Protein AF-A0A1A0QT52-F1 (afdb_monomer_lite)

pLDDT: mean 78.99, std 14.67, range [41.66, 94.94]

Organism: Mycolicibacterium peregrinum (NCBI:txid43304)

Foldseek 3Di:
DDQPLALVSLLVLLVVLQVVLVVLVVVLPDDDDDDDDPVRVVVVVVNVVSVVVSVVSSVVSNVSSVVSNVSSVVVVVVVVVVVVVVVVVD

Radius of gyration: 21.69 Å; chains: 1; bounding box: 46×19×66 Å

Secondary structure (DSSP, 8-state):
------HHHHHHHHHHHHHHHHHHHHGGG-------SSHHHHHHHHHHHHHHHHHHHHHHHHHHHHHHHHHHHHHHHHHHHHHHHHHHH-

Structure (mmCIF, N/CA/C/O backbone):
data_AF-A0A1A0QT52-F1
#
_entry.id   AF-A0A1A0QT52-F1
#
loop_
_atom_site.group_PDB
_atom_site.id
_atom_site.type_symbol
_atom_site.label_atom_id
_atom_site.label_alt_id
_atom_site.label_comp_id
_atom_site.label_asym_id
_atom_site.label_entity_id
_atom_site.label_seq_id
_atom_site.pdbx_PDB_ins_code
_atom_site.Cartn_x
_atom_site.Cartn_y
_atom_site.Cartn_z
_atom_site.occupancy
_atom_site.B_iso_or_equiv
_atom_site.auth_seq_id
_atom_site.auth_comp_id
_atom_site.auth_asym_id
_atom_site.auth_atom_id
_atom_site.pdbx_PDB_model_num
ATOM 1 N N . MET A 1 1 ? -20.343 5.036 -4.253 1.00 41.66 1 MET A N 1
ATOM 2 C CA . MET A 1 1 ? -20.020 3.830 -3.465 1.00 41.66 1 MET A CA 1
ATOM 3 C C . MET A 1 1 ? -19.456 4.334 -2.144 1.00 41.66 1 MET A C 1
ATOM 5 O O . MET A 1 1 ? -18.364 4.879 -2.140 1.00 41.66 1 MET A O 1
ATOM 9 N N . SER A 1 2 ? -20.266 4.357 -1.082 1.00 42.03 2 SER A N 1
ATOM 10 C CA . SER A 1 2 ? -19.828 4.826 0.239 1.00 42.03 2 SER A CA 1
ATOM 11 C C . SER A 1 2 ? -19.004 3.703 0.855 1.00 42.03 2 SER A C 1
ATOM 13 O O . SER A 1 2 ? -19.539 2.630 1.122 1.00 42.03 2 SER A O 1
ATOM 15 N N . MET A 1 3 ? -17.699 3.922 1.001 1.00 51.34 3 MET A N 1
ATOM 16 C CA . MET A 1 3 ? -16.868 3.086 1.855 1.00 51.34 3 MET A CA 1
ATOM 17 C C . MET A 1 3 ? -17.366 3.358 3.273 1.00 51.34 3 MET A C 1
ATOM 19 O O . MET A 1 3 ? -17.105 4.420 3.836 1.00 51.34 3 MET A O 1
ATOM 23 N N . GLN A 1 4 ? -18.230 2.481 3.784 1.00 57.03 4 GLN A N 1
ATOM 24 C CA . GLN A 1 4 ? -18.657 2.564 5.172 1.00 57.03 4 GLN A CA 1
ATOM 25 C C . GLN A 1 4 ? -17.380 2.468 6.008 1.00 57.03 4 GLN A C 1
ATOM 27 O O . GLN A 1 4 ? -16.606 1.528 5.833 1.00 57.03 4 GLN A O 1
ATOM 32 N N . VAL A 1 5 ? -17.121 3.481 6.837 1.00 68.81 5 VAL A N 1
ATOM 33 C CA . VAL A 1 5 ? -15.972 3.510 7.748 1.00 68.81 5 VAL A CA 1
ATOM 34 C C . VAL A 1 5 ? -16.260 2.498 8.854 1.00 68.81 5 VAL A C 1
ATOM 36 O O . VAL A 1 5 ? -16.707 2.855 9.937 1.00 68.81 5 VAL A O 1
ATOM 39 N N . THR A 1 6 ? -16.111 1.217 8.530 1.00 81.31 6 THR A N 1
ATOM 40 C CA . THR A 1 6 ? -16.188 0.104 9.470 1.00 81.31 6 THR A CA 1
ATOM 41 C C . THR A 1 6 ? -14.813 -0.552 9.557 1.00 81.31 6 THR A C 1
ATOM 43 O O . THR A 1 6 ? -14.095 -0.598 8.550 1.00 81.31 6 THR A O 1
ATOM 46 N N . PRO A 1 7 ? -14.432 -1.091 10.726 1.00 81.25 7 PRO A N 1
ATOM 47 C CA . PRO A 1 7 ? -13.176 -1.823 10.882 1.00 81.25 7 PRO A CA 1
ATOM 48 C C . PRO A 1 7 ? -13.015 -2.941 9.843 1.00 81.25 7 PRO A C 1
ATOM 50 O O . PRO A 1 7 ? -11.955 -3.089 9.237 1.00 81.25 7 PRO A O 1
ATOM 53 N N . ASP A 1 8 ? -14.095 -3.670 9.554 1.00 84.44 8 ASP A N 1
ATOM 54 C CA . ASP A 1 8 ? -14.088 -4.747 8.561 1.00 84.44 8 ASP A CA 1
ATOM 55 C C . ASP A 1 8 ? -13.927 -4.233 7.127 1.00 84.44 8 ASP A C 1
ATOM 57 O O . ASP A 1 8 ? -13.197 -4.833 6.339 1.00 84.44 8 ASP A O 1
ATOM 61 N N . GLY A 1 9 ? -14.538 -3.093 6.786 1.00 82.75 9 GLY A N 1
ATOM 62 C CA . GLY A 1 9 ? -14.346 -2.446 5.487 1.00 82.75 9 GLY A CA 1
ATOM 63 C C . GLY A 1 9 ? -12.896 -2.008 5.263 1.00 82.75 9 GLY A C 1
ATOM 64 O O . GLY A 1 9 ? -12.355 -2.191 4.172 1.00 82.75 9 GLY A O 1
ATOM 65 N N . LEU A 1 10 ? -12.241 -1.497 6.310 1.00 83.75 10 LEU A N 1
ATOM 66 C CA . LEU A 1 10 ? -10.824 -1.122 6.279 1.00 83.75 10 LEU A CA 1
ATOM 67 C C . LEU A 1 10 ? -9.910 -2.347 6.135 1.00 83.75 10 LEU A C 1
ATOM 69 O O . LEU A 1 10 ? -8.977 -2.326 5.334 1.00 83.75 10 LEU A O 1
ATOM 73 N N . ARG A 1 11 ? -10.205 -3.448 6.839 1.00 86.25 11 ARG A N 1
ATOM 74 C CA . ARG A 1 11 ? -9.465 -4.715 6.695 1.00 86.25 11 ARG A CA 1
ATOM 75 C C . ARG A 1 11 ? -9.611 -5.329 5.304 1.00 86.25 11 ARG A C 1
ATOM 77 O O . ARG A 1 11 ? -8.625 -5.811 4.752 1.00 86.25 11 ARG A O 1
ATOM 84 N N . LEU A 1 12 ? -10.818 -5.303 4.734 1.00 86.06 12 LEU A N 1
ATOM 85 C CA . LEU A 1 12 ? -11.074 -5.788 3.374 1.00 86.06 12 LEU A CA 1
ATOM 86 C C . LEU A 1 12 ? -10.301 -4.974 2.332 1.00 86.06 12 LEU A C 1
ATOM 88 O O . LEU A 1 12 ? -9.691 -5.556 1.436 1.00 86.06 12 LEU A O 1
ATOM 92 N N . ALA A 1 13 ? -10.283 -3.647 2.472 1.00 82.88 13 ALA A N 1
ATOM 93 C CA . ALA A 1 13 ? -9.486 -2.778 1.612 1.00 82.88 13 ALA A CA 1
ATOM 94 C C . ALA A 1 13 ? -7.981 -3.078 1.745 1.00 82.88 13 ALA A C 1
ATOM 96 O O . ALA A 1 13 ? -7.316 -3.278 0.732 1.00 82.88 13 ALA A O 1
ATOM 97 N N . ALA A 1 14 ? -7.469 -3.246 2.970 1.00 83.50 14 ALA A N 1
ATOM 98 C CA . ALA A 1 14 ? -6.067 -3.604 3.202 1.00 83.50 14 ALA A CA 1
ATOM 99 C C . ALA A 1 14 ? -5.683 -4.941 2.542 1.00 83.50 14 ALA A C 1
ATOM 101 O O . ALA A 1 14 ? -4.639 -5.047 1.903 1.00 83.50 14 ALA A O 1
ATOM 102 N N . GLY A 1 15 ? -6.541 -5.962 2.651 1.00 84.44 15 GLY A N 1
ATOM 103 C CA . GLY A 1 15 ? -6.324 -7.248 1.982 1.00 84.44 15 GLY A CA 1
ATOM 104 C C . GLY A 1 15 ? -6.347 -7.143 0.452 1.00 84.44 15 GLY A C 1
ATOM 105 O O . GLY A 1 15 ? -5.582 -7.827 -0.229 1.00 84.44 15 GLY A O 1
ATOM 106 N N . SER A 1 16 ? -7.185 -6.261 -0.102 1.00 86.44 16 SER A N 1
ATOM 107 C CA . SER A 1 16 ? -7.204 -5.963 -1.540 1.00 86.44 16 SER A CA 1
ATOM 108 C C . SER A 1 16 ? -5.899 -5.305 -2.002 1.00 86.44 16 SER A C 1
ATOM 110 O O . SER A 1 16 ? -5.367 -5.669 -3.056 1.00 86.44 16 SER A O 1
ATOM 112 N N . ASP A 1 17 ? -5.359 -4.374 -1.215 1.00 82.81 17 ASP A N 1
ATOM 113 C CA . ASP A 1 17 ? -4.094 -3.700 -1.519 1.00 82.81 17 ASP A CA 1
ATOM 114 C C . ASP A 1 17 ? -2.915 -4.678 -1.476 1.00 82.81 17 ASP A C 1
ATOM 116 O O . ASP A 1 17 ? -2.098 -4.700 -2.398 1.00 82.81 17 ASP A O 1
ATOM 120 N N . GLU A 1 18 ? -2.872 -5.574 -0.486 1.00 85.44 18 GLU A N 1
ATOM 121 C CA . GLU A 1 18 ? -1.865 -6.641 -0.421 1.00 85.44 18 GLU A CA 1
ATOM 122 C C . GLU A 1 18 ? -1.959 -7.613 -1.596 1.00 85.44 18 GLU A C 1
ATOM 124 O O . GLU A 1 18 ? -0.946 -7.922 -2.227 1.00 85.44 18 GLU A O 1
ATOM 129 N N . SER A 1 19 ? -3.168 -8.064 -1.947 1.00 81.81 19 SER A N 1
ATOM 130 C CA . SER A 1 19 ? -3.368 -8.927 -3.116 1.00 81.81 19 SER A CA 1
ATOM 131 C C . SER A 1 19 ? -2.901 -8.248 -4.406 1.00 81.81 19 SER A C 1
ATOM 133 O O . SER A 1 19 ? -2.373 -8.912 -5.302 1.00 81.81 19 SER A O 1
ATOM 135 N N . THR A 1 20 ? -3.086 -6.932 -4.513 1.00 80.50 20 THR A N 1
ATOM 136 C CA . 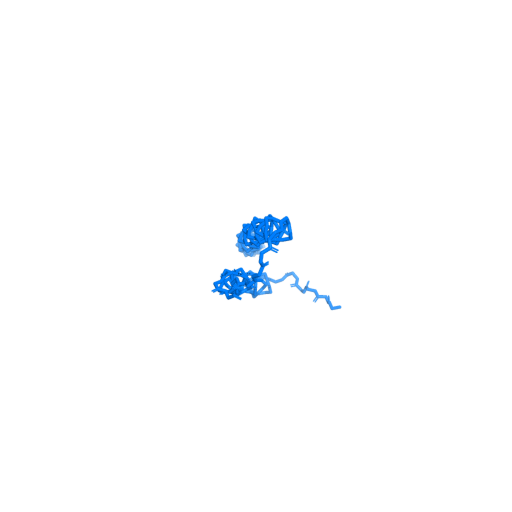THR A 1 20 ? -2.652 -6.146 -5.674 1.00 80.50 20 THR A CA 1
ATOM 137 C C . THR A 1 20 ? -1.129 -5.988 -5.699 1.00 80.50 20 THR A C 1
ATOM 139 O O . THR A 1 20 ? -0.516 -6.139 -6.757 1.00 80.50 20 THR A O 1
ATOM 142 N N . ALA A 1 21 ? -0.502 -5.766 -4.542 1.00 78.94 21 ALA A N 1
ATOM 143 C CA . ALA A 1 21 ? 0.950 -5.687 -4.387 1.00 78.94 21 ALA A CA 1
ATOM 144 C C . ALA A 1 21 ? 1.648 -7.004 -4.792 1.00 78.94 21 ALA A C 1
ATOM 146 O O . ALA A 1 21 ? 2.642 -6.994 -5.527 1.00 78.94 21 ALA A O 1
ATOM 147 N N . VAL A 1 22 ? 1.083 -8.151 -4.396 1.00 79.25 22 VAL A N 1
ATOM 148 C CA . VAL A 1 22 ? 1.572 -9.478 -4.812 1.00 79.25 22 VAL A CA 1
ATOM 149 C C . VAL A 1 22 ? 1.455 -9.651 -6.329 1.00 79.25 22 VAL A C 1
ATOM 151 O O . VAL A 1 22 ? 2.432 -10.000 -6.992 1.00 79.25 22 VAL A O 1
ATOM 154 N N . ALA A 1 23 ? 0.300 -9.316 -6.912 1.00 76.19 23 ALA A N 1
ATOM 155 C CA . ALA A 1 23 ? 0.076 -9.447 -8.352 1.00 76.19 23 ALA A CA 1
ATOM 156 C C . ALA A 1 23 ? 1.018 -8.571 -9.206 1.00 76.19 23 ALA A C 1
ATOM 158 O O . ALA A 1 23 ? 1.394 -8.955 -10.320 1.00 76.19 23 ALA A O 1
ATOM 159 N N . LEU A 1 24 ? 1.408 -7.393 -8.706 1.00 75.44 24 LEU A N 1
ATOM 160 C CA . LEU A 1 24 ? 2.387 -6.518 -9.361 1.00 75.44 24 LEU A CA 1
ATOM 161 C C . LEU A 1 24 ? 3.798 -7.115 -9.353 1.00 75.44 24 LEU A C 1
ATOM 163 O O . LEU A 1 24 ? 4.514 -6.989 -10.352 1.00 75.44 24 LEU A O 1
ATOM 167 N N . THR A 1 25 ? 4.163 -7.797 -8.268 1.00 74.62 25 THR A N 1
ATOM 168 C CA . THR A 1 25 ? 5.450 -8.490 -8.131 1.00 74.62 25 THR A CA 1
ATOM 169 C C . THR A 1 25 ? 5.534 -9.689 -9.081 1.00 74.62 25 THR A C 1
ATOM 171 O O . THR A 1 25 ? 6.497 -9.806 -9.838 1.00 74.62 25 THR A O 1
ATOM 174 N N . ASP A 1 26 ? 4.489 -10.519 -9.151 1.00 66.88 26 ASP A N 1
ATOM 175 C CA . ASP A 1 26 ? 4.463 -11.719 -10.005 1.00 66.88 26 ASP A CA 1
ATOM 176 C C . ASP A 1 26 ? 4.572 -11.396 -11.506 1.00 66.88 26 ASP A C 1
ATOM 178 O O . ASP A 1 26 ? 5.222 -12.109 -12.276 1.00 66.88 26 ASP A O 1
ATOM 182 N N . ARG A 1 27 ? 3.992 -10.273 -11.954 1.00 59.25 27 ARG A N 1
ATOM 183 C CA . ARG A 1 27 ? 4.081 -9.830 -13.359 1.00 59.25 27 ARG A CA 1
ATOM 184 C C . ARG A 1 27 ? 5.454 -9.274 -13.754 1.00 59.25 27 ARG A C 1
ATOM 186 O O . ARG A 1 27 ? 5.662 -8.977 -14.935 1.00 59.25 27 ARG A O 1
ATOM 193 N N . ALA A 1 28 ? 6.390 -9.096 -12.820 1.00 58.69 28 ALA A N 1
ATOM 194 C CA . ALA A 1 28 ? 7.752 -8.639 -13.111 1.00 58.69 28 ALA A CA 1
ATOM 195 C C . ALA A 1 28 ? 8.613 -9.674 -13.857 1.00 58.69 28 ALA A C 1
ATOM 197 O O . ALA A 1 28 ? 9.550 -9.278 -14.542 1.00 58.69 28 ALA A O 1
ATOM 198 N N . GLY A 1 29 ? 8.268 -10.966 -13.815 1.00 54.91 29 GLY A N 1
ATOM 199 C CA . GLY A 1 29 ? 9.095 -12.048 -14.373 1.00 54.91 29 GLY A CA 1
ATOM 200 C C . GLY A 1 29 ? 8.937 -12.371 -15.869 1.00 54.91 29 GLY A C 1
ATOM 201 O O . GLY A 1 29 ? 9.538 -13.334 -16.335 1.00 54.91 29 GLY A O 1
ATOM 202 N N . LEU A 1 30 ? 8.125 -11.634 -16.637 1.00 51.00 30 LEU A N 1
ATOM 203 C CA . LEU A 1 30 ? 7.603 -12.089 -17.941 1.00 51.00 30 LEU A CA 1
ATOM 204 C C . LEU A 1 30 ? 8.040 -11.231 -19.143 1.00 51.00 30 LEU A C 1
ATOM 206 O O . LEU A 1 30 ? 7.186 -10.769 -19.890 1.00 51.00 30 LEU A O 1
ATOM 210 N N . LEU A 1 31 ? 9.333 -10.959 -19.355 1.00 55.97 31 LEU A N 1
ATOM 211 C CA . LEU A 1 31 ? 9.760 -10.118 -20.490 1.00 55.97 31 LEU A CA 1
ATOM 212 C C . LEU A 1 31 ? 11.046 -10.648 -21.153 1.00 55.97 31 LEU A C 1
ATOM 214 O O . LEU A 1 31 ? 12.155 -10.420 -20.682 1.00 55.97 31 LEU A O 1
ATOM 218 N N . GLY A 1 32 ? 10.868 -11.395 -22.251 1.00 53.62 32 GLY A N 1
ATOM 219 C CA . GLY A 1 32 ? 11.938 -11.911 -23.113 1.00 53.62 32 GLY A CA 1
ATOM 220 C C . GLY A 1 32 ? 12.469 -10.858 -24.092 1.00 53.62 32 GLY A C 1
ATOM 221 O O . GLY A 1 32 ? 11.722 -10.003 -24.569 1.00 53.62 32 GLY A O 1
ATOM 222 N N . SER A 1 33 ? 13.769 -10.917 -24.386 1.00 52.69 33 SER A N 1
ATOM 223 C CA . SER A 1 33 ? 14.480 -9.966 -25.243 1.00 52.69 33 SER A CA 1
ATOM 224 C C . SER A 1 33 ? 14.498 -10.401 -26.716 1.00 52.69 33 SER A C 1
ATOM 226 O O . SER A 1 33 ? 14.746 -11.564 -27.033 1.00 52.69 33 SER A O 1
ATOM 228 N N . SER A 1 34 ? 14.293 -9.459 -27.645 1.00 47.94 34 SER A N 1
ATOM 229 C CA . SER A 1 34 ? 14.659 -9.654 -29.056 1.00 47.94 34 SER A CA 1
ATOM 230 C C . SER A 1 34 ? 15.065 -8.344 -29.751 1.00 47.94 34 SER A C 1
ATOM 232 O O . SER A 1 34 ? 14.241 -7.441 -29.864 1.00 47.94 34 SER A O 1
ATOM 234 N N . GLY A 1 35 ? 16.290 -8.297 -30.300 1.00 45.72 35 GLY A N 1
ATOM 235 C CA . GLY A 1 35 ? 16.621 -7.552 -31.534 1.00 45.72 35 GLY A CA 1
ATOM 236 C C . GLY A 1 35 ? 17.393 -6.221 -31.430 1.00 45.72 35 GLY A C 1
ATOM 237 O O . GLY A 1 35 ? 16.847 -5.229 -30.975 1.00 45.72 35 GLY A O 1
ATOM 238 N N . ALA A 1 36 ? 18.628 -6.232 -31.960 1.00 55.91 36 ALA A N 1
ATOM 239 C CA . ALA A 1 36 ? 19.753 -5.272 -31.964 1.00 55.91 36 ALA A CA 1
ATOM 240 C C . ALA A 1 36 ? 19.539 -3.738 -32.128 1.00 55.91 36 ALA A C 1
ATOM 242 O O . ALA A 1 36 ? 18.784 -3.284 -32.980 1.00 55.91 36 ALA A O 1
ATOM 243 N N . GLY A 1 37 ? 20.404 -2.973 -31.426 1.00 55.22 37 GLY A N 1
ATOM 244 C CA . GLY A 1 37 ? 20.928 -1.644 -31.808 1.00 55.22 37 GLY A CA 1
ATOM 245 C C . GLY A 1 37 ? 20.152 -0.415 -31.315 1.00 55.22 37 GLY A C 1
ATOM 246 O O . GLY A 1 37 ? 19.149 -0.077 -31.919 1.00 55.22 37 GLY A O 1
ATOM 247 N N . ALA A 1 38 ? 20.651 0.291 -30.281 1.00 54.06 38 ALA A N 1
ATOM 248 C CA . ALA A 1 38 ? 20.104 1.511 -29.631 1.00 54.06 38 ALA A CA 1
ATOM 249 C C . ALA A 1 38 ? 18.659 1.415 -29.075 1.00 54.06 38 ALA A C 1
ATOM 251 O O . ALA A 1 38 ? 18.368 1.911 -27.987 1.00 54.06 38 ALA A O 1
ATOM 252 N N . THR A 1 39 ? 17.773 0.713 -29.771 1.00 62.41 39 THR A N 1
ATOM 253 C CA . THR A 1 39 ? 16.438 0.288 -29.363 1.00 62.41 39 THR A CA 1
ATOM 254 C C . THR A 1 39 ? 16.499 -0.755 -28.251 1.00 62.41 39 THR A C 1
ATOM 256 O O . THR A 1 39 ? 15.703 -0.660 -27.331 1.00 62.41 39 THR A O 1
ATOM 259 N N . VAL A 1 40 ? 17.474 -1.677 -28.253 1.00 65.88 40 VAL A N 1
ATOM 260 C CA . VAL A 1 40 ? 17.670 -2.650 -27.153 1.00 65.88 40 VAL A CA 1
ATOM 261 C C . VAL A 1 40 ? 17.956 -1.940 -25.835 1.00 65.88 40 VAL A C 1
ATOM 263 O O . VAL A 1 40 ? 17.252 -2.176 -24.865 1.00 65.88 40 VAL A O 1
ATOM 266 N N . SER A 1 41 ? 18.916 -1.013 -25.810 1.00 62.44 41 SER A N 1
ATOM 267 C CA . SER A 1 41 ? 19.236 -0.243 -24.602 1.00 62.44 41 SER A CA 1
ATOM 268 C C . SER A 1 41 ? 18.081 0.661 -24.165 1.00 62.44 41 SER A C 1
ATOM 270 O O . SER A 1 41 ? 17.875 0.863 -22.974 1.00 62.44 41 SER A O 1
ATOM 272 N N . ALA A 1 42 ? 17.298 1.191 -25.112 1.00 66.50 42 ALA A N 1
ATOM 273 C CA . ALA A 1 42 ? 16.093 1.954 -24.793 1.00 66.50 42 ALA A CA 1
ATOM 274 C C . ALA A 1 42 ? 14.992 1.057 -24.200 1.00 66.50 42 ALA A C 1
ATOM 276 O O . ALA A 1 42 ? 14.342 1.440 -23.233 1.00 66.50 42 ALA A O 1
ATOM 277 N N . VAL A 1 43 ? 14.808 -0.150 -24.736 1.00 76.25 43 VAL A N 1
ATOM 278 C CA . VAL A 1 43 ? 13.864 -1.153 -24.228 1.00 76.25 43 VAL A CA 1
ATOM 279 C C . VAL A 1 43 ? 14.295 -1.651 -22.846 1.00 76.25 43 VAL A C 1
ATOM 281 O O . VAL A 1 43 ? 13.466 -1.730 -21.946 1.00 76.25 43 VAL A O 1
ATOM 284 N N . GLU A 1 44 ? 15.586 -1.898 -22.630 1.00 75.12 44 GLU A N 1
ATOM 285 C CA . GLU A 1 44 ? 16.153 -2.231 -21.318 1.00 75.12 44 GLU A CA 1
ATOM 286 C C . GLU A 1 44 ? 15.963 -1.093 -20.309 1.00 75.12 44 GLU A C 1
ATOM 288 O O . GLU A 1 44 ? 15.552 -1.345 -19.177 1.00 75.12 44 GLU A O 1
ATOM 293 N N . ALA A 1 45 ? 16.174 0.164 -20.715 1.00 73.00 45 ALA A N 1
ATOM 294 C CA . ALA A 1 45 ? 15.920 1.325 -19.865 1.00 73.00 45 ALA A CA 1
ATOM 295 C C . ALA A 1 45 ? 14.431 1.460 -19.498 1.00 73.00 45 ALA A C 1
ATOM 297 O O . ALA A 1 45 ? 14.104 1.745 -18.346 1.00 73.00 45 ALA A O 1
ATOM 298 N N . VAL A 1 46 ? 13.521 1.203 -20.443 1.00 80.25 46 VAL A N 1
ATOM 299 C CA . VAL A 1 46 ? 12.073 1.159 -20.182 1.00 80.25 46 VAL A CA 1
ATOM 300 C C . VAL A 1 46 ? 11.722 0.014 -19.230 1.00 80.25 46 VAL A C 1
ATOM 302 O O . VAL A 1 46 ? 10.916 0.213 -18.324 1.00 80.25 46 VAL A O 1
ATOM 305 N N . TYR A 1 47 ? 12.341 -1.160 -19.372 1.00 81.44 47 TYR A N 1
ATOM 306 C CA . TYR A 1 47 ? 12.129 -2.275 -18.447 1.00 81.44 47 TYR A CA 1
ATOM 307 C C . TYR A 1 47 ? 12.650 -1.983 -17.042 1.00 81.44 47 TYR A C 1
ATOM 309 O O . TYR A 1 47 ? 11.953 -2.275 -16.070 1.00 81.44 47 TYR A O 1
ATOM 317 N N . ALA A 1 48 ? 13.820 -1.357 -16.918 1.00 76.69 48 ALA A N 1
ATOM 318 C CA . ALA A 1 48 ? 14.352 -0.921 -15.632 1.00 76.69 48 ALA A CA 1
ATOM 319 C C . ALA A 1 48 ? 13.434 0.124 -14.973 1.00 76.69 48 ALA A C 1
ATOM 321 O O . ALA A 1 48 ? 13.111 0.006 -13.791 1.00 76.69 48 ALA A O 1
ATOM 322 N N . ALA A 1 49 ? 12.942 1.098 -15.746 1.00 79.19 49 ALA A N 1
ATOM 323 C CA . ALA A 1 49 ? 11.972 2.078 -15.265 1.00 79.19 49 ALA A CA 1
ATOM 324 C C . ALA A 1 49 ? 10.656 1.412 -14.827 1.00 79.19 49 ALA A C 1
ATOM 326 O O . ALA A 1 49 ? 10.121 1.741 -13.771 1.00 79.19 49 ALA A O 1
ATOM 327 N N . LEU A 1 50 ? 10.157 0.433 -15.587 1.00 82.25 50 LEU A N 1
ATOM 328 C CA . LEU A 1 50 ? 8.948 -0.316 -15.248 1.00 82.25 50 LEU A CA 1
ATOM 329 C C . LEU A 1 50 ? 9.119 -1.144 -13.965 1.00 82.25 50 LEU A C 1
ATOM 331 O O . LEU A 1 50 ? 8.200 -1.196 -13.150 1.00 82.25 50 LEU A O 1
ATOM 335 N N . ALA A 1 51 ? 10.280 -1.774 -13.769 1.00 82.50 51 ALA A N 1
ATOM 336 C CA . ALA A 1 51 ? 10.600 -2.502 -12.542 1.00 82.50 51 ALA A CA 1
ATOM 337 C C . ALA A 1 51 ? 10.657 -1.565 -11.324 1.00 82.50 51 ALA A C 1
ATOM 339 O O . ALA A 1 51 ? 10.110 -1.895 -10.270 1.00 82.50 51 ALA A O 1
ATOM 340 N N . CYS A 1 52 ? 11.245 -0.375 -11.490 1.00 82.12 52 CYS A N 1
ATOM 341 C CA . CYS A 1 52 ? 11.270 0.664 -10.462 1.00 82.12 52 CYS A CA 1
ATOM 342 C C . CYS A 1 52 ? 9.844 1.105 -10.085 1.0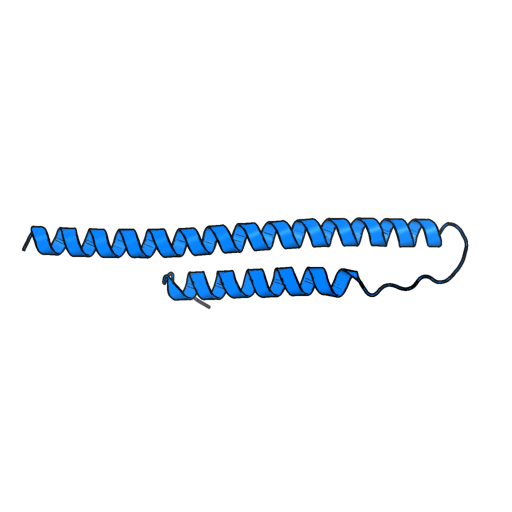0 82.12 52 CYS A C 1
ATOM 344 O O . CYS A 1 52 ? 9.446 0.982 -8.932 1.00 82.12 52 CYS A O 1
ATOM 346 N N . VAL A 1 53 ? 9.017 1.472 -11.075 1.00 88.62 53 VAL A N 1
ATOM 347 C CA . VAL A 1 53 ? 7.620 1.893 -10.851 1.00 88.62 53 VAL A CA 1
ATOM 348 C C . VAL A 1 53 ? 6.796 0.806 -10.160 1.00 88.62 53 VAL A C 1
ATOM 350 O O . VAL A 1 53 ? 6.006 1.106 -9.269 1.00 88.62 53 VAL A O 1
ATOM 353 N N . ARG A 1 54 ? 6.970 -0.466 -10.534 1.00 88.06 54 ARG A N 1
ATOM 354 C CA . ARG A 1 54 ? 6.275 -1.580 -9.866 1.00 88.06 54 ARG A CA 1
ATOM 355 C C . ARG A 1 54 ? 6.707 -1.736 -8.410 1.00 88.06 54 ARG A C 1
ATOM 357 O O . ARG A 1 54 ? 5.868 -2.038 -7.563 1.00 88.06 54 ARG A O 1
ATOM 364 N N . THR A 1 55 ? 7.983 -1.507 -8.118 1.00 86.62 55 THR A N 1
ATOM 365 C CA . THR A 1 55 ? 8.512 -1.532 -6.747 1.00 86.62 55 THR A CA 1
ATOM 366 C C . THR A 1 55 ? 7.915 -0.397 -5.914 1.00 86.62 55 THR A C 1
ATOM 368 O O . THR A 1 55 ? 7.425 -0.640 -4.810 1.00 86.62 55 THR A O 1
ATOM 371 N N . ASP A 1 56 ? 7.852 0.813 -6.472 1.00 90.31 56 ASP A N 1
ATOM 372 C CA . ASP A 1 56 ? 7.232 1.971 -5.819 1.00 90.31 56 ASP A CA 1
ATOM 373 C C . ASP A 1 56 ? 5.737 1.738 -5.556 1.00 90.31 56 ASP A C 1
ATOM 375 O O . ASP A 1 56 ? 5.248 1.976 -4.453 1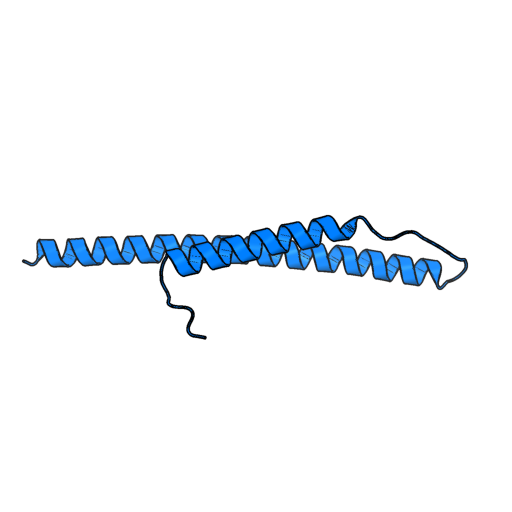.00 90.31 56 ASP A O 1
ATOM 379 N N . GLN A 1 57 ? 5.008 1.207 -6.543 1.00 90.88 57 GLN A N 1
ATOM 380 C CA . GLN A 1 57 ? 3.586 0.872 -6.406 1.00 90.88 57 GLN A CA 1
ATOM 381 C C . GLN A 1 57 ? 3.344 -0.189 -5.329 1.00 90.88 57 GLN A C 1
ATOM 383 O O . GLN A 1 57 ? 2.420 -0.055 -4.531 1.00 90.88 57 GLN A O 1
ATOM 388 N N . THR A 1 58 ? 4.185 -1.223 -5.282 1.00 91.50 58 THR A N 1
ATOM 389 C CA . THR A 1 58 ? 4.109 -2.277 -4.260 1.00 91.50 58 THR A CA 1
ATOM 390 C C . THR A 1 58 ? 4.344 -1.691 -2.868 1.00 91.50 58 THR A C 1
ATOM 392 O O . THR A 1 58 ? 3.563 -1.951 -1.957 1.00 91.50 58 THR A O 1
ATOM 395 N N . THR A 1 59 ? 5.358 -0.834 -2.724 1.00 93.31 59 THR A N 1
ATOM 396 C CA . THR A 1 59 ? 5.674 -0.148 -1.460 1.00 93.31 59 THR A CA 1
ATOM 397 C C . THR A 1 59 ? 4.515 0.736 -1.001 1.00 93.31 59 THR A C 1
ATOM 399 O O . THR A 1 59 ? 4.120 0.699 0.163 1.00 93.31 59 THR A O 1
ATOM 402 N N . TYR A 1 60 ? 3.925 1.502 -1.922 1.00 94.94 60 TYR A N 1
ATOM 403 C CA . TYR A 1 60 ? 2.765 2.340 -1.631 1.00 94.94 60 TYR A CA 1
ATOM 404 C C . TYR A 1 60 ? 1.557 1.518 -1.162 1.00 94.94 60 TYR A C 1
ATOM 406 O O . TYR A 1 60 ? 0.935 1.868 -0.161 1.00 94.94 60 TYR A O 1
ATOM 414 N N . LEU A 1 61 ? 1.238 0.417 -1.848 1.00 93.06 61 LEU A N 1
ATOM 415 C CA . LEU A 1 61 ? 0.117 -0.455 -1.481 1.00 93.06 61 LEU A CA 1
ATOM 416 C C . LEU A 1 61 ? 0.333 -1.125 -0.121 1.00 93.06 61 LEU A C 1
ATOM 418 O O . LEU A 1 61 ? -0.598 -1.196 0.674 1.00 93.06 61 LEU A O 1
ATOM 422 N N . GLN A 1 62 ? 1.559 -1.554 0.185 1.00 91.50 62 GLN A N 1
ATOM 423 C CA . GLN A 1 62 ? 1.900 -2.100 1.502 1.00 91.50 62 GLN A CA 1
ATOM 424 C C . GLN A 1 62 ? 1.708 -1.062 2.615 1.00 91.50 62 GLN A C 1
ATOM 426 O O . GLN A 1 62 ? 1.071 -1.357 3.626 1.00 91.50 62 GLN A O 1
ATOM 431 N N . ALA A 1 63 ? 2.191 0.166 2.407 1.00 93.88 63 ALA A N 1
ATOM 432 C CA . ALA A 1 63 ? 1.996 1.258 3.358 1.00 93.88 63 ALA A CA 1
ATOM 433 C C . ALA A 1 63 ? 0.510 1.629 3.516 1.00 93.88 63 ALA A C 1
ATOM 435 O O . ALA A 1 63 ? 0.049 1.916 4.623 1.00 93.88 63 ALA A O 1
ATOM 436 N N . SER A 1 64 ? -0.261 1.593 2.424 1.00 92.94 64 SER A N 1
ATOM 437 C CA . SER A 1 64 ? -1.708 1.818 2.461 1.00 92.94 64 SER A CA 1
ATOM 438 C C . SER A 1 64 ? -2.420 0.740 3.280 1.00 92.94 64 SER A C 1
ATOM 440 O O . SER A 1 64 ? -3.176 1.063 4.197 1.00 92.94 64 SER A O 1
ATOM 442 N N . ALA A 1 65 ? -2.096 -0.535 3.047 1.00 90.56 65 ALA A N 1
ATOM 443 C CA . ALA A 1 65 ? -2.639 -1.656 3.806 1.00 90.56 65 ALA A CA 1
ATOM 444 C C . ALA A 1 65 ? -2.325 -1.555 5.309 1.00 90.56 65 ALA A C 1
ATOM 446 O O . ALA A 1 65 ? -3.192 -1.818 6.146 1.00 90.56 65 ALA A O 1
ATOM 447 N N . GLU A 1 66 ? -1.110 -1.137 5.671 1.00 93.19 66 GLU A N 1
ATOM 448 C CA . GLU A 1 66 ? -0.730 -0.892 7.065 1.00 93.19 66 GLU A CA 1
ATOM 449 C C . GLU A 1 66 ? -1.547 0.249 7.689 1.00 93.19 66 GLU A C 1
ATOM 451 O O . GLU A 1 66 ? -2.107 0.090 8.777 1.00 93.19 66 GLU A O 1
ATOM 456 N N . SER A 1 67 ? -1.693 1.369 6.975 1.00 92.56 67 SER A N 1
ATOM 457 C CA . SER A 1 67 ? -2.504 2.504 7.425 1.00 92.56 67 SER A CA 1
ATOM 458 C C . SER A 1 67 ? -3.973 2.119 7.626 1.00 92.56 67 SER A C 1
ATOM 460 O O . SER A 1 67 ? -4.570 2.475 8.642 1.00 92.56 67 SER A O 1
ATOM 462 N N . LEU A 1 68 ? -4.543 1.331 6.711 1.00 92.00 68 LEU A N 1
ATOM 463 C CA . LEU A 1 68 ? -5.916 0.836 6.802 1.00 92.00 68 LEU A CA 1
ATOM 464 C C . LEU A 1 68 ? -6.112 -0.098 8.003 1.00 92.00 68 LEU A C 1
ATOM 466 O O . LEU A 1 68 ? -7.098 0.037 8.730 1.00 92.00 68 LEU A O 1
ATOM 470 N N . ARG A 1 69 ? -5.162 -1.004 8.270 1.00 91.94 69 ARG A N 1
ATOM 471 C CA . ARG A 1 69 ? -5.194 -1.854 9.473 1.00 91.94 69 ARG A CA 1
ATOM 472 C C . ARG A 1 69 ? -5.110 -1.043 10.755 1.00 91.94 69 ARG A C 1
ATOM 474 O O . ARG A 1 69 ? -5.895 -1.287 11.666 1.00 91.94 69 ARG A O 1
ATOM 481 N N . SER A 1 70 ? -4.188 -0.084 10.818 1.00 93.25 70 SER A N 1
ATOM 482 C CA . SER A 1 70 ? -4.068 0.813 11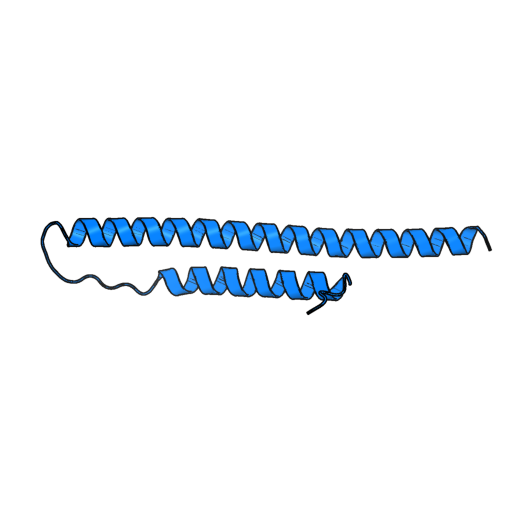.968 1.00 93.25 70 SER A CA 1
ATOM 483 C C . SER A 1 70 ? -5.364 1.599 12.183 1.00 93.25 70 SER A C 1
ATOM 485 O O . SER A 1 70 ? -5.878 1.647 13.296 1.00 93.25 70 SER A O 1
ATOM 487 N N . GLY A 1 71 ? -5.958 2.124 11.108 1.00 90.25 71 GLY A N 1
ATOM 488 C CA . GLY A 1 71 ? -7.255 2.796 11.152 1.00 90.25 71 GLY A CA 1
ATOM 489 C C . GLY A 1 71 ? -8.376 1.907 11.698 1.00 90.25 71 GLY A C 1
ATOM 490 O O . GLY A 1 71 ? -9.174 2.375 12.505 1.00 90.25 71 GLY A O 1
ATOM 491 N N . ALA A 1 72 ? -8.415 0.626 11.312 1.00 90.12 72 ALA A N 1
ATOM 492 C CA . ALA A 1 72 ? -9.395 -0.331 11.826 1.00 90.12 72 ALA A CA 1
ATOM 493 C C . ALA A 1 72 ? -9.251 -0.547 13.339 1.00 90.12 72 ALA A C 1
ATOM 495 O O . ALA A 1 72 ? -10.249 -0.506 14.054 1.00 90.12 72 ALA A O 1
ATOM 496 N N . VAL A 1 73 ? -8.014 -0.720 13.822 1.00 92.69 73 VAL A N 1
ATOM 497 C CA . VAL A 1 73 ? -7.717 -0.876 15.256 1.00 92.69 73 VAL A CA 1
ATOM 498 C C . VAL A 1 73 ? -8.126 0.373 16.034 1.00 92.69 73 VAL A C 1
ATOM 500 O O . VAL A 1 73 ? -8.863 0.266 17.009 1.00 92.69 73 VAL A O 1
ATOM 503 N N . ASN A 1 74 ? -7.739 1.560 15.563 1.00 91.88 74 ASN A N 1
ATOM 504 C CA . ASN A 1 74 ? -8.073 2.822 16.230 1.00 91.88 74 ASN A CA 1
ATOM 505 C C . ASN A 1 74 ? -9.591 3.046 16.318 1.00 91.88 74 ASN A C 1
ATOM 507 O O . ASN A 1 74 ? -10.085 3.600 17.303 1.00 91.88 74 ASN A O 1
ATOM 511 N N . TYR A 1 75 ? -10.338 2.630 15.289 1.00 89.38 75 TYR A N 1
ATOM 512 C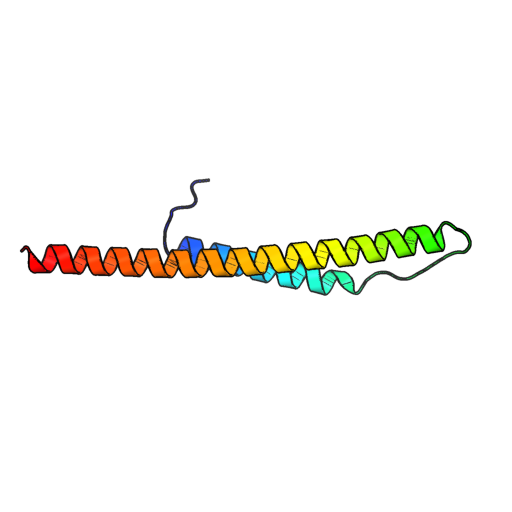 CA . TYR A 1 75 ? -11.795 2.726 15.286 1.00 89.38 75 TYR A CA 1
ATOM 513 C C . TYR A 1 75 ? -12.416 1.811 16.347 1.00 89.38 75 TYR A C 1
ATOM 515 O O . TYR A 1 75 ? -13.267 2.257 17.111 1.00 89.38 75 TYR A O 1
ATOM 523 N N . GLU A 1 76 ? -11.968 0.556 16.430 1.00 91.94 76 GLU A N 1
ATOM 524 C CA . GLU A 1 76 ? -12.438 -0.393 17.448 1.00 91.94 76 GLU A CA 1
ATOM 525 C C . GLU A 1 76 ? -12.080 0.051 18.865 1.00 91.94 76 GLU A C 1
ATOM 527 O O . GLU A 1 76 ? -12.919 -0.027 19.759 1.00 91.94 76 GLU A O 1
ATOM 532 N N . GLU A 1 77 ? -10.864 0.553 19.082 1.00 92.12 77 GLU A N 1
ATOM 533 C CA . GLU A 1 77 ? -10.456 1.088 20.383 1.00 92.12 77 GLU A CA 1
ATOM 534 C C . GLU A 1 77 ? -11.331 2.274 20.793 1.00 92.12 77 GLU A C 1
ATOM 536 O O . GLU A 1 77 ? -11.846 2.295 21.912 1.00 92.12 77 GLU A O 1
ATOM 541 N N . SER A 1 78 ? -11.574 3.209 19.871 1.00 90.38 78 SER A N 1
ATOM 542 C CA . SER A 1 78 ? -12.443 4.366 20.117 1.00 90.38 78 SER A CA 1
ATOM 543 C C . SER A 1 78 ? -13.882 3.947 20.441 1.00 90.38 78 SER A C 1
ATOM 545 O O . SER A 1 78 ? -14.502 4.520 21.338 1.00 90.38 78 SER A O 1
ATOM 547 N N . ASP A 1 79 ? -14.414 2.939 19.744 1.00 89.44 79 ASP A N 1
ATOM 548 C CA . ASP A 1 79 ? -15.760 2.409 19.988 1.00 89.44 79 ASP A CA 1
ATOM 549 C C . ASP A 1 79 ? -15.861 1.730 21.366 1.00 89.44 79 ASP A C 1
ATOM 551 O O . ASP A 1 79 ? -16.761 2.028 22.157 1.00 89.44 79 ASP A O 1
ATOM 555 N N . VAL A 1 80 ? -14.880 0.893 21.720 1.00 92.88 80 VAL A N 1
ATOM 556 C CA . VAL A 1 80 ? -14.810 0.225 23.030 1.00 92.88 80 VAL A CA 1
ATOM 557 C C . VAL A 1 80 ? -14.656 1.236 24.167 1.00 92.88 80 VAL A C 1
ATOM 559 O O . VAL A 1 80 ? -15.310 1.101 25.208 1.00 92.88 80 VAL A O 1
ATOM 562 N N . GLU A 1 81 ? -13.803 2.247 24.007 1.00 92.50 81 GLU A N 1
ATOM 563 C CA . GLU A 1 81 ? -13.651 3.321 24.990 1.00 92.50 81 GLU A CA 1
ATOM 564 C C . GLU A 1 81 ? -14.937 4.135 25.144 1.00 92.50 81 GLU A C 1
ATOM 566 O O . GLU A 1 81 ? -15.357 4.397 26.277 1.00 92.50 81 GLU A O 1
ATOM 571 N N . GLY A 1 82 ? -15.608 4.459 24.036 1.00 90.50 82 GLY A N 1
ATOM 572 C CA . GLY A 1 82 ? -16.913 5.114 24.038 1.00 90.50 82 GLY A CA 1
ATOM 573 C C . GLY A 1 82 ? -17.962 4.310 24.808 1.00 90.50 82 GLY A C 1
ATOM 574 O O . GLY A 1 82 ? -18.611 4.838 25.716 1.00 90.50 82 GLY A O 1
ATOM 575 N N . ALA A 1 83 ? -18.071 3.009 24.526 1.00 91.69 83 ALA A N 1
ATOM 576 C CA . ALA A 1 83 ? -18.991 2.104 25.212 1.00 91.69 83 ALA A CA 1
ATOM 577 C C . ALA A 1 83 ? -18.710 2.022 26.724 1.00 91.69 83 ALA A C 1
ATOM 579 O O . ALA A 1 83 ? -19.631 2.102 27.542 1.00 91.69 83 ALA A O 1
ATOM 580 N N . ARG A 1 84 ? -17.433 1.927 27.121 1.00 93.00 84 ARG A N 1
ATOM 581 C CA . ARG A 1 84 ? -17.015 1.948 28.536 1.00 93.00 84 ARG A CA 1
ATOM 582 C C . ARG A 1 84 ? -17.332 3.278 29.215 1.00 93.00 84 ARG A C 1
ATOM 584 O O . ARG A 1 84 ? -17.697 3.282 30.390 1.00 93.00 84 ARG A O 1
ATOM 591 N N . GLY A 1 85 ? -17.174 4.393 28.503 1.00 94.31 85 GLY A N 1
ATOM 592 C CA . GLY A 1 85 ? -17.529 5.725 28.986 1.00 94.31 85 GLY A CA 1
ATOM 593 C C . GLY A 1 85 ? -19.011 5.814 29.338 1.00 94.31 85 GLY A C 1
ATOM 594 O O . GLY A 1 85 ? -19.343 6.175 30.466 1.00 94.31 85 GLY A O 1
ATOM 595 N N . ILE A 1 86 ? -19.881 5.387 28.419 1.00 90.50 86 ILE A N 1
ATOM 596 C CA . ILE A 1 86 ? -21.337 5.352 28.626 1.00 90.50 86 ILE A CA 1
ATOM 597 C C . ILE A 1 86 ? -21.694 4.456 29.817 1.00 90.50 86 ILE A C 1
ATOM 599 O O . ILE A 1 86 ? -22.412 4.892 30.716 1.00 90.50 86 ILE A O 1
ATOM 603 N N . ALA A 1 87 ? -21.141 3.240 29.869 1.00 89.94 87 ALA A N 1
ATOM 604 C CA . ALA A 1 87 ? -21.402 2.282 30.943 1.00 89.94 87 ALA A CA 1
ATOM 605 C C . ALA A 1 87 ? -20.949 2.764 32.332 1.00 89.94 87 ALA A C 1
ATOM 607 O O . ALA A 1 87 ? -21.474 2.298 33.334 1.00 89.94 87 ALA A O 1
ATOM 608 N N . ARG A 1 88 ? -19.969 3.676 32.413 1.00 89.69 88 ARG A N 1
ATOM 609 C CA . ARG A 1 88 ? -19.526 4.282 33.681 1.00 89.69 88 ARG A CA 1
ATOM 610 C C . ARG A 1 88 ? -20.437 5.425 34.135 1.00 89.69 88 ARG A C 1
ATOM 612 O O . ARG A 1 88 ? -20.467 5.740 35.320 1.00 89.69 88 ARG A O 1
ATOM 619 N N . THR A 1 89 ? -21.098 6.094 33.193 1.00 89.62 89 THR A N 1
ATOM 620 C CA . THR A 1 89 ? -21.978 7.241 33.469 1.00 89.62 89 THR A CA 1
ATOM 621 C C . THR A 1 89 ? -23.436 6.862 33.729 1.00 89.62 89 THR A C 1
ATOM 623 O O . THR A 1 89 ? -24.196 7.720 34.175 1.00 89.62 89 THR A O 1
ATOM 626 N N . MET A 1 90 ? -23.820 5.618 33.436 1.00 70.12 90 MET A N 1
ATOM 627 C CA . MET A 1 90 ? -25.122 5.028 33.769 1.00 70.12 90 MET A CA 1
ATOM 628 C C . MET A 1 90 ? -25.057 4.290 35.104 1.00 70.12 90 MET A C 1
ATOM 630 O O . MET A 1 90 ? -26.074 4.338 35.829 1.00 70.12 90 MET A O 1
#

Sequence (90 aa):
MSMQVTPDGLRLAAGSDESTAVALTDRAGLLGSSGAGATVSAVEAVYAAL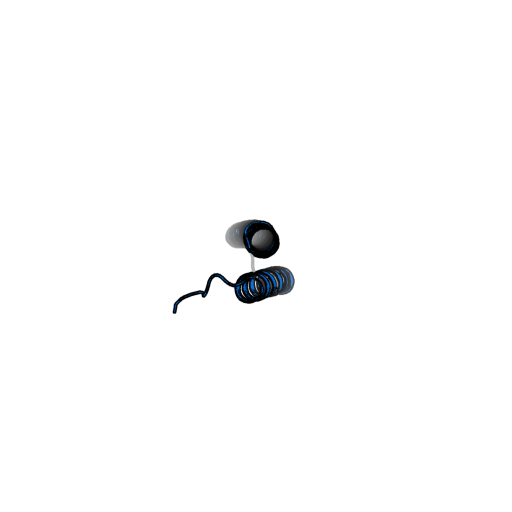ACVRTDQTTYLQASAESLRSGAVNYEESDVEGARGIARTM